Protein AF-A0A357C6B8-F1 (afdb_monomer)

Solvent-accessible surface area (backbone atoms only — not comparable to full-atom values): 6210 Å² total; per-residue (Å²): 62,39,40,36,44,29,53,83,94,46,71,50,76,44,82,36,94,41,76,85,67,64,63,55,67,59,53,47,51,54,49,51,52,51,36,45,77,69,69,24,46,61,79,82,62,61,58,74,70,43,53,62,55,52,36,28,15,64,72,17,43,92,89,70,48,73,50,42,41,65,61,45,37,72,71,51,55,89,81,35,55,51,45,74,45,93,90,61,32,41,36,37,33,33,80,27,34,88,81,35,52,40,37,39,36,38,41,70,75,125

Foldseek 3Di:
DWKWKDWDPDIDIDDDPDLQDDPLVVVVVVNQVVCVVVVWGQAPVCPSVVSNLCSCLQPNHPVPGDRNLPVDQVVDDPQWNWDADPQRKIKTWHQTGPRIIIIMIDHDDD

Secondary structure (DSSP, 8-state):
-EEEEEETTEEEEEE-S-TTS--HHHHHHHHHHHHHHTT---TT--HHHHHHHHHHHHH--TT-PPP-HHHHHHH-BTTBEEEEETTTEEEEEEEEGGGEEEEEEEE---

Sequence (110 aa):
MEISIGVGSDSISIAVENPFHIDLDSVVGQTEAFCSLKGAALNGVDVRGLIPQMARGIAGCERGCPADAKEFVHRGFKEFSLAYVEGGILTAKAVIGNNKELSIKMFPDF

Mean predicted aligned error: 3.01 Å

Structure (mmCIF, N/CA/C/O backbone):
data_AF-A0A357C6B8-F1
#
_entry.id   AF-A0A357C6B8-F1
#
loop_
_atom_site.group_PDB
_atom_site.id
_atom_site.type_symbol
_atom_site.label_atom_id
_atom_site.label_alt_id
_atom_site.label_comp_id
_ato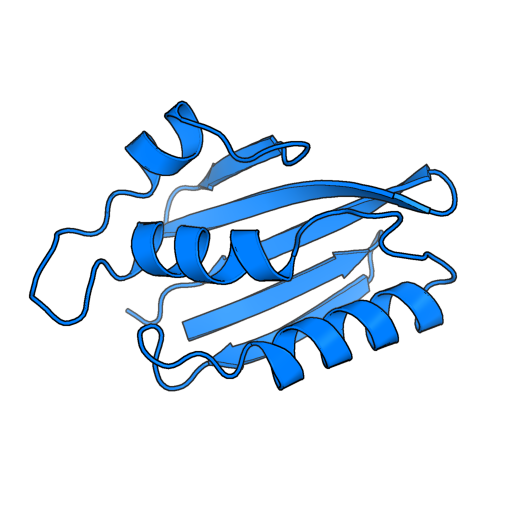m_site.label_asym_id
_atom_site.label_entity_id
_atom_site.label_seq_id
_atom_site.pdbx_PDB_ins_code
_atom_site.Cartn_x
_atom_site.Cartn_y
_atom_site.Cartn_z
_atom_site.occupancy
_atom_site.B_iso_or_equiv
_atom_site.auth_seq_id
_atom_site.auth_comp_id
_atom_site.auth_asym_id
_atom_site.auth_atom_id
_atom_site.pdbx_PDB_model_num
ATOM 1 N N . MET A 1 1 ? 12.308 2.162 -3.082 1.00 91.50 1 MET A N 1
ATOM 2 C CA . MET A 1 1 ? 10.885 2.548 -3.067 1.00 91.50 1 MET A CA 1
ATOM 3 C C . MET A 1 1 ? 10.447 2.552 -1.618 1.00 91.50 1 MET A C 1
ATOM 5 O O . MET A 1 1 ? 10.933 1.722 -0.855 1.00 91.50 1 MET A O 1
ATOM 9 N N . GLU A 1 2 ? 9.515 3.410 -1.222 1.00 95.50 2 GLU A N 1
ATOM 10 C CA . GLU A 1 2 ? 8.975 3.404 0.144 1.00 95.50 2 GLU A CA 1
ATOM 11 C C . GLU A 1 2 ? 7.471 3.116 0.150 1.00 95.50 2 GLU A C 1
ATOM 13 O O . GLU A 1 2 ? 6.719 3.632 -0.678 1.00 95.50 2 GLU A O 1
ATOM 18 N N . ILE A 1 3 ? 7.023 2.298 1.105 1.00 97.00 3 ILE A N 1
ATOM 19 C CA . ILE A 1 3 ? 5.608 2.067 1.394 1.00 97.00 3 ILE A CA 1
ATOM 20 C C . ILE A 1 3 ? 5.291 2.695 2.751 1.00 97.00 3 ILE A C 1
ATOM 22 O O . ILE A 1 3 ? 5.794 2.240 3.774 1.00 97.00 3 ILE A O 1
ATOM 26 N N . SER A 1 4 ? 4.424 3.703 2.781 1.00 97.50 4 SER A N 1
ATOM 27 C CA . SER A 1 4 ? 3.888 4.249 4.028 1.00 97.50 4 SER A CA 1
ATOM 28 C C . SER A 1 4 ? 2.530 3.634 4.341 1.00 97.50 4 SER A C 1
ATOM 30 O O . SER A 1 4 ? 1.628 3.636 3.499 1.00 97.50 4 SER A O 1
ATOM 32 N N . ILE A 1 5 ? 2.386 3.131 5.563 1.00 98.12 5 ILE A N 1
ATOM 33 C CA . ILE A 1 5 ? 1.154 2.562 6.108 1.00 98.12 5 ILE A CA 1
ATOM 34 C C . ILE A 1 5 ? 0.663 3.481 7.220 1.00 98.12 5 ILE A C 1
ATOM 36 O O . ILE A 1 5 ? 1.394 3.739 8.172 1.00 98.12 5 ILE A O 1
ATOM 40 N N . GLY A 1 6 ? -0.570 3.968 7.119 1.00 97.75 6 GLY A N 1
ATOM 41 C CA . GLY A 1 6 ? -1.155 4.934 8.042 1.00 97.75 6 GLY A CA 1
ATOM 42 C C . GLY A 1 6 ? -2.508 4.500 8.590 1.00 97.75 6 GLY A C 1
ATOM 43 O O . GLY A 1 6 ? -3.309 3.893 7.882 1.00 97.75 6 GLY A O 1
ATOM 44 N N . VAL A 1 7 ? -2.762 4.843 9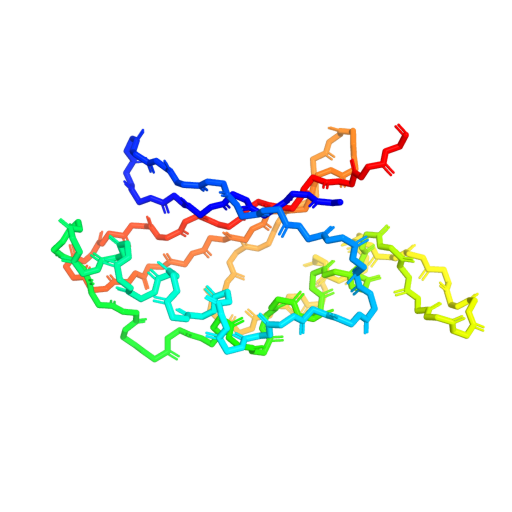.854 1.00 96.94 7 VAL A N 1
ATOM 45 C CA . VAL A 1 7 ? -4.058 4.693 10.529 1.00 96.94 7 VAL A CA 1
ATOM 46 C C . VAL A 1 7 ? -4.292 5.948 11.368 1.00 96.94 7 VAL A C 1
ATOM 48 O O . VAL A 1 7 ? -3.574 6.206 12.334 1.00 96.94 7 VAL A O 1
ATOM 51 N N . GLY A 1 8 ? -5.302 6.743 11.007 1.00 89.94 8 GLY A N 1
ATOM 52 C CA . GLY A 1 8 ? -5.530 8.053 11.627 1.00 89.94 8 GLY A CA 1
ATOM 53 C C . GLY A 1 8 ? -4.397 9.040 11.315 1.00 89.94 8 GLY A C 1
ATOM 54 O O . GLY A 1 8 ? -4.095 9.280 10.149 1.00 89.94 8 GLY A O 1
ATOM 55 N N . SER A 1 9 ? -3.786 9.624 12.350 1.00 90.38 9 SER A N 1
ATOM 56 C CA . SER A 1 9 ? -2.651 10.556 12.221 1.00 90.38 9 SER A CA 1
ATOM 57 C C . SER A 1 9 ? -1.280 9.877 12.253 1.00 90.38 9 SER A C 1
ATOM 59 O O . SER A 1 9 ? -0.270 10.538 12.032 1.00 90.38 9 SER A O 1
ATOM 61 N N . ASP A 1 10 ? -1.233 8.583 12.564 1.00 96.75 10 ASP A N 1
ATOM 62 C CA . ASP A 1 10 ? 0.012 7.838 12.708 1.00 96.75 10 ASP A CA 1
ATOM 63 C C . ASP A 1 10 ? 0.362 7.101 11.418 1.00 96.75 10 ASP A C 1
ATOM 65 O O . ASP A 1 10 ? -0.526 6.633 10.700 1.00 96.75 10 ASP A O 1
ATOM 69 N N . SER A 1 11 ? 1.658 6.921 11.165 1.00 97.44 11 SER A N 1
ATOM 70 C CA . SER A 1 11 ? 2.139 6.089 10.064 1.00 97.44 11 SER A CA 1
ATOM 71 C C . SER A 1 11 ? 3.479 5.427 10.369 1.00 97.44 11 SER A C 1
ATOM 73 O O . SER A 1 11 ? 4.237 5.914 11.207 1.00 97.44 11 SER A O 1
ATOM 75 N N . ILE A 1 12 ? 3.749 4.324 9.678 1.00 98.06 12 ILE A N 1
ATOM 76 C CA . ILE A 1 12 ? 5.068 3.697 9.563 1.00 98.06 12 ILE A CA 1
ATOM 77 C C . ILE A 1 12 ? 5.518 3.742 8.103 1.00 98.06 12 ILE A C 1
ATOM 79 O O . ILE A 1 12 ? 4.679 3.745 7.199 1.00 98.06 12 ILE A O 1
ATOM 83 N N . SER A 1 13 ? 6.829 3.742 7.882 1.00 97.25 13 SER A N 1
ATOM 84 C CA . SER A 1 13 ? 7.437 3.625 6.555 1.00 97.25 13 SER A CA 1
ATOM 85 C C . SER A 1 13 ? 8.203 2.312 6.458 1.00 97.25 13 SER A C 1
ATOM 87 O O . SER A 1 13 ? 8.954 1.953 7.364 1.00 97.25 13 SER A O 1
ATOM 89 N N . ILE A 1 14 ? 7.996 1.598 5.357 1.00 96.75 14 ILE A N 1
ATOM 90 C CA . ILE A 1 14 ? 8.635 0.325 5.043 1.00 96.75 14 ILE A CA 1
ATOM 91 C C . ILE A 1 14 ? 9.461 0.536 3.777 1.00 96.75 14 ILE A C 1
ATOM 93 O O . ILE A 1 14 ? 8.915 0.805 2.703 1.00 96.75 14 ILE A O 1
ATOM 97 N N . ALA A 1 15 ? 10.780 0.424 3.910 1.00 94.81 15 ALA A N 1
ATOM 98 C CA . ALA A 1 15 ? 11.689 0.497 2.777 1.00 94.81 15 ALA A CA 1
ATOM 99 C C . ALA A 1 15 ? 11.587 -0.780 1.933 1.00 94.81 15 ALA A C 1
ATOM 101 O O . ALA A 1 15 ? 11.597 -1.894 2.457 1.00 94.81 15 ALA A O 1
ATOM 102 N N . VAL A 1 16 ? 11.506 -0.608 0.618 1.00 93.38 16 VAL A N 1
ATOM 103 C CA . VAL A 1 16 ? 11.516 -1.689 -0.365 1.00 93.38 16 VAL A CA 1
ATOM 104 C C . VAL A 1 16 ? 12.675 -1.460 -1.321 1.00 93.38 16 VAL A C 1
ATOM 106 O O . VAL A 1 16 ? 12.641 -0.550 -2.153 1.00 93.38 16 VAL A O 1
ATOM 109 N N . GLU A 1 17 ? 13.690 -2.312 -1.208 1.00 90.81 17 GLU A N 1
ATOM 110 C CA . GLU A 1 17 ? 14.897 -2.250 -2.039 1.00 90.81 17 GLU A CA 1
ATOM 111 C C . GLU A 1 17 ? 14.601 -2.593 -3.501 1.00 90.81 17 GLU A C 1
ATOM 113 O O . GLU A 1 17 ? 15.096 -1.931 -4.410 1.00 90.81 17 GLU A O 1
ATOM 118 N N . ASN A 1 18 ? 13.759 -3.605 -3.737 1.00 91.25 18 ASN A N 1
ATOM 119 C CA . ASN A 1 18 ? 13.403 -4.052 -5.077 1.00 91.25 18 ASN A CA 1
ATOM 120 C C . ASN A 1 18 ? 11.873 -4.149 -5.241 1.00 91.25 18 ASN A C 1
ATOM 122 O O . ASN A 1 18 ? 11.256 -5.055 -4.674 1.00 91.25 18 ASN A O 1
ATOM 126 N N . PRO A 1 19 ? 11.240 -3.269 -6.042 1.00 90.62 19 PRO A N 1
ATOM 127 C CA . PRO A 1 19 ? 9.788 -3.266 -6.234 1.00 90.62 19 PRO A CA 1
ATOM 128 C C . PRO A 1 19 ? 9.261 -4.505 -6.976 1.00 90.62 19 PRO A C 1
ATOM 130 O O . PRO A 1 19 ? 8.061 -4.772 -6.936 1.00 90.62 19 PRO A O 1
ATOM 133 N N . PHE A 1 20 ? 10.131 -5.277 -7.636 1.00 91.44 20 PHE A N 1
ATOM 134 C CA . PHE A 1 20 ? 9.769 -6.515 -8.334 1.00 91.44 20 PHE A CA 1
ATOM 135 C C . PHE A 1 20 ? 9.879 -7.758 -7.441 1.00 91.44 20 PHE A C 1
ATOM 137 O O . PHE A 1 20 ? 9.300 -8.796 -7.758 1.00 91.44 20 PHE A O 1
ATOM 144 N N . HIS A 1 21 ? 10.573 -7.642 -6.306 1.00 93.06 21 HIS A N 1
ATOM 145 C CA . HIS A 1 21 ? 10.819 -8.724 -5.351 1.00 93.06 21 HIS A CA 1
ATOM 146 C C . HIS A 1 21 ? 10.503 -8.267 -3.923 1.00 93.06 21 HIS A C 1
ATOM 148 O O . HIS A 1 21 ? 11.343 -8.322 -3.029 1.00 93.06 21 HIS A O 1
ATOM 154 N N . ILE A 1 22 ? 9.277 -7.786 -3.717 1.00 93.94 22 ILE A N 1
ATOM 155 C CA . ILE A 1 22 ? 8.807 -7.331 -2.406 1.00 93.94 22 ILE A CA 1
ATOM 156 C C . ILE A 1 22 ? 8.657 -8.531 -1.470 1.00 93.94 22 ILE A C 1
ATOM 158 O O . ILE A 1 22 ? 7.957 -9.491 -1.801 1.00 93.94 22 ILE A O 1
ATOM 162 N N . ASP A 1 23 ? 9.243 -8.444 -0.276 1.00 95.88 23 ASP A N 1
ATOM 163 C CA . ASP A 1 23 ? 8.940 -9.358 0.825 1.00 95.88 23 ASP A CA 1
ATOM 164 C C . ASP A 1 23 ? 7.527 -9.066 1.358 1.00 95.88 23 ASP A C 1
ATOM 166 O O . ASP A 1 23 ? 7.309 -8.238 2.248 1.00 95.88 23 ASP A O 1
ATOM 170 N N . LEU A 1 24 ? 6.538 -9.720 0.746 1.00 96.00 24 LEU A N 1
ATOM 171 C CA . LEU A 1 24 ? 5.131 -9.532 1.086 1.00 96.00 24 LEU A CA 1
ATOM 172 C C . LEU A 1 24 ? 4.802 -10.001 2.500 1.00 96.00 24 LEU A C 1
ATOM 174 O O . LEU A 1 24 ? 3.916 -9.418 3.120 1.00 96.00 24 LEU A O 1
ATOM 178 N N . ASP A 1 25 ? 5.482 -11.026 3.011 1.00 96.62 25 ASP A N 1
ATOM 179 C CA . ASP A 1 25 ? 5.220 -11.535 4.357 1.00 96.62 25 ASP A CA 1
ATOM 180 C C . ASP A 1 25 ? 5.664 -10.505 5.400 1.00 96.62 25 ASP A C 1
ATOM 182 O O . ASP A 1 25 ? 4.905 -10.191 6.319 1.00 96.62 25 ASP A O 1
ATOM 186 N N . SER A 1 26 ? 6.831 -9.888 5.197 1.00 96.62 26 SER A N 1
ATOM 187 C CA . SER A 1 26 ? 7.310 -8.790 6.039 1.00 96.62 26 SER A CA 1
ATOM 188 C C . SER A 1 26 ? 6.403 -7.557 5.967 1.00 96.62 26 SER A C 1
ATOM 190 O O . SER A 1 26 ? 6.002 -7.027 7.005 1.00 96.62 26 SER A O 1
ATOM 192 N N . VAL A 1 27 ? 6.021 -7.109 4.763 1.00 96.88 27 VAL A N 1
ATOM 193 C CA . VAL A 1 27 ? 5.156 -5.924 4.593 1.00 96.88 27 VAL A CA 1
ATOM 194 C C . VAL A 1 27 ? 3.780 -6.138 5.230 1.00 96.88 27 VAL A C 1
ATOM 196 O O . VAL A 1 27 ? 3.281 -5.261 5.942 1.00 96.88 27 VAL A O 1
ATOM 199 N N . VAL A 1 28 ? 3.161 -7.300 5.000 1.00 96.88 28 VAL A N 1
ATOM 200 C CA . VAL A 1 28 ? 1.850 -7.631 5.578 1.00 96.88 28 VAL A CA 1
ATOM 201 C C . VAL A 1 28 ? 1.955 -7.759 7.096 1.00 96.88 28 VAL A C 1
ATOM 203 O O . VAL A 1 28 ? 1.162 -7.135 7.797 1.00 96.88 28 VAL A O 1
ATOM 206 N N . GLY A 1 29 ? 2.968 -8.459 7.615 1.00 97.44 29 GLY A N 1
ATOM 207 C CA . GLY A 1 29 ? 3.173 -8.607 9.057 1.00 97.44 29 GLY A CA 1
ATOM 208 C C . GLY A 1 29 ? 3.387 -7.269 9.773 1.00 97.44 29 GLY A C 1
ATOM 209 O O . GLY A 1 29 ? 2.780 -7.018 10.815 1.00 97.44 29 GLY A O 1
ATOM 210 N N . GLN A 1 30 ? 4.179 -6.361 9.194 1.00 97.81 30 GLN A N 1
ATOM 211 C CA . GLN A 1 30 ? 4.367 -5.006 9.731 1.00 97.81 30 GLN A CA 1
ATOM 212 C C . GLN A 1 30 ? 3.073 -4.182 9.687 1.00 97.81 30 GLN A C 1
ATOM 214 O O . GLN A 1 30 ? 2.763 -3.465 10.640 1.00 97.81 30 GLN A O 1
ATOM 219 N N . THR A 1 31 ? 2.287 -4.318 8.616 1.00 97.44 31 THR A N 1
ATOM 220 C CA . THR A 1 31 ? 0.982 -3.655 8.476 1.00 97.44 31 THR A CA 1
ATOM 221 C C . THR A 1 31 ? -0.007 -4.137 9.539 1.00 97.44 31 THR A C 1
ATOM 223 O O . THR A 1 31 ? -0.651 -3.320 10.199 1.00 97.44 31 THR A O 1
ATOM 226 N N . GLU A 1 32 ? -0.113 -5.451 9.745 1.00 96.88 32 GLU A N 1
ATOM 227 C CA . GLU A 1 32 ? -0.989 -6.060 10.751 1.00 96.88 32 GLU A CA 1
ATOM 228 C C . GLU A 1 32 ? -0.584 -5.676 12.174 1.00 96.88 32 GLU A C 1
ATOM 230 O O . GLU A 1 32 ? -1.440 -5.289 12.978 1.00 96.88 32 GLU A O 1
ATOM 235 N N . ALA A 1 33 ? 0.716 -5.725 12.477 1.00 97.25 33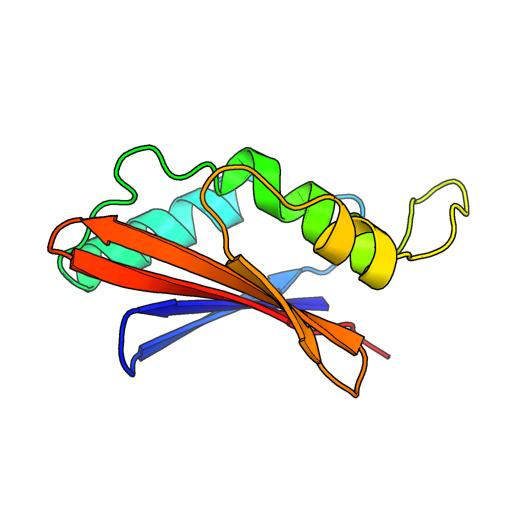 ALA A N 1
ATOM 236 C CA . ALA A 1 33 ? 1.251 -5.304 13.765 1.00 97.25 33 ALA A CA 1
ATOM 237 C C . ALA A 1 33 ? 0.943 -3.824 14.031 1.00 97.25 33 ALA A C 1
ATOM 239 O O . ALA A 1 33 ? 0.445 -3.478 15.103 1.00 97.25 33 ALA A O 1
ATOM 240 N N . PHE A 1 34 ? 1.159 -2.952 13.042 1.00 97.62 34 PHE A N 1
ATOM 241 C CA . PHE A 1 34 ? 0.851 -1.529 13.155 1.00 97.62 34 PHE A CA 1
ATOM 242 C C . PHE A 1 34 ? -0.644 -1.265 13.361 1.00 97.62 34 PHE A C 1
ATOM 244 O O . PHE A 1 34 ? -1.011 -0.534 14.281 1.00 97.62 34 PHE A O 1
ATOM 251 N N . CYS A 1 35 ? -1.522 -1.895 12.575 1.00 96.00 35 CYS A N 1
ATOM 252 C CA . CYS A 1 35 ? -2.969 -1.754 12.750 1.00 96.00 35 CYS A CA 1
ATOM 253 C C . CYS A 1 35 ? -3.402 -2.208 14.151 1.00 96.00 35 CYS A C 1
ATOM 255 O O . CYS A 1 35 ? -4.143 -1.493 14.832 1.00 96.00 35 CYS A O 1
ATOM 257 N N . SER A 1 36 ? -2.868 -3.341 14.615 1.00 95.31 36 SER A N 1
ATOM 258 C CA . SER A 1 36 ? -3.163 -3.899 15.938 1.00 95.31 36 SER A CA 1
ATOM 259 C C . SER A 1 36 ? -2.718 -2.965 17.064 1.00 95.31 36 SER A C 1
ATOM 261 O O . SER A 1 36 ? -3.491 -2.707 17.986 1.00 95.31 36 SER A O 1
ATOM 263 N N . LEU A 1 37 ? -1.522 -2.371 16.961 1.00 96.44 37 LEU A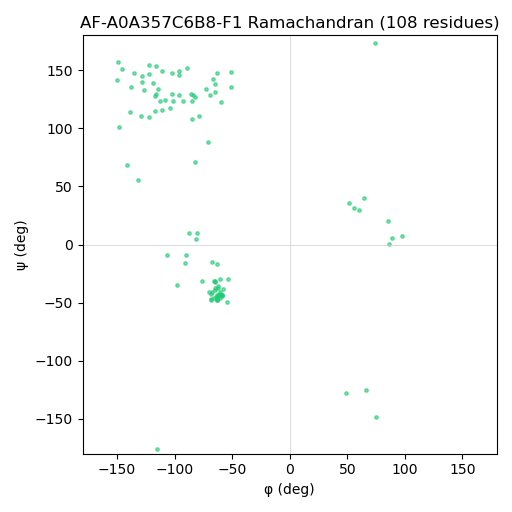 N 1
ATOM 264 C CA . LEU A 1 37 ? -1.033 -1.345 17.895 1.00 96.44 37 LEU A CA 1
ATOM 265 C C . LEU A 1 37 ? -1.928 -0.100 17.920 1.00 96.44 37 LEU A C 1
ATOM 267 O O . LEU A 1 37 ? -2.044 0.568 18.946 1.00 96.44 37 LEU A O 1
ATOM 271 N N . LYS A 1 38 ? -2.590 0.206 16.802 1.00 96.00 38 LYS A N 1
ATOM 272 C CA . LYS A 1 38 ? -3.590 1.275 16.705 1.00 96.00 38 LYS A CA 1
ATOM 273 C C . LYS A 1 38 ? -4.998 0.806 17.063 1.00 96.00 38 LYS A C 1
ATOM 275 O O . LYS A 1 38 ? -5.942 1.575 16.889 1.00 96.00 38 LYS A O 1
ATOM 280 N N . GLY A 1 39 ? -5.170 -0.400 17.599 1.00 94.62 39 GLY A N 1
ATOM 281 C CA . GLY A 1 39 ? -6.466 -0.934 18.006 1.00 94.62 39 GLY A CA 1
ATOM 282 C C . GLY A 1 39 ? -7.417 -1.122 16.826 1.00 94.62 39 GLY A C 1
ATOM 283 O O . GLY A 1 39 ? -8.590 -0.773 16.934 1.00 94.62 39 GLY A O 1
ATOM 284 N N . ALA A 1 40 ? -6.912 -1.598 15.689 1.00 94.44 40 ALA A N 1
ATOM 285 C CA . ALA A 1 40 ? -7.685 -1.949 14.503 1.00 94.44 40 ALA A CA 1
ATOM 286 C C . ALA A 1 40 ? -7.211 -3.294 13.942 1.00 94.44 40 ALA A C 1
ATOM 288 O O . ALA A 1 40 ? -6.029 -3.613 13.996 1.00 94.44 40 ALA A O 1
ATOM 289 N N . ALA A 1 41 ? -8.122 -4.063 13.357 1.00 94.12 41 ALA A N 1
ATOM 290 C CA . ALA A 1 41 ? -7.789 -5.269 12.605 1.00 94.12 41 ALA A CA 1
ATOM 291 C C . ALA A 1 41 ? -8.074 -5.03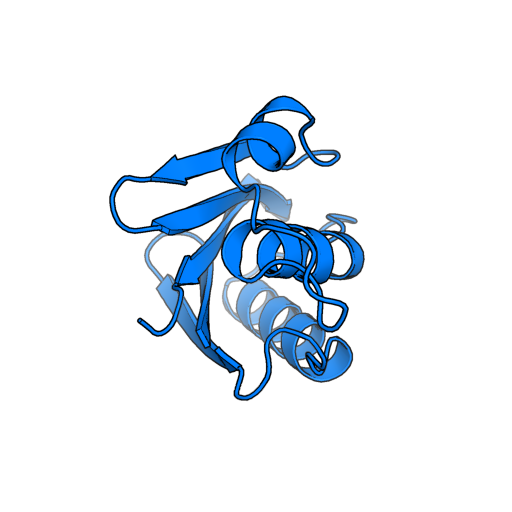4 11.120 1.00 94.12 41 ALA A C 1
ATOM 293 O O . ALA A 1 41 ? -9.002 -4.296 10.793 1.00 94.12 41 ALA A O 1
ATOM 294 N N . LEU A 1 42 ? -7.323 -5.677 10.222 1.00 93.25 42 LEU A N 1
ATOM 295 C CA . LEU A 1 42 ? -7.507 -5.516 8.774 1.00 93.25 42 LEU A CA 1
ATOM 296 C C . LEU A 1 42 ? -8.877 -5.995 8.267 1.00 93.25 42 LEU A C 1
ATOM 298 O O . LEU A 1 42 ? -9.268 -5.614 7.175 1.00 93.25 42 LEU A O 1
ATOM 302 N N . ASN A 1 43 ? -9.622 -6.795 9.039 1.00 89.38 43 ASN A N 1
ATOM 303 C CA . ASN A 1 43 ? -11.003 -7.192 8.731 1.00 89.38 43 ASN A CA 1
ATOM 304 C C . ASN A 1 43 ? -11.219 -7.769 7.314 1.00 89.38 43 ASN A C 1
ATOM 306 O O . ASN A 1 43 ? -12.264 -7.557 6.710 1.00 89.38 43 ASN A O 1
ATOM 310 N N . GLY A 1 44 ? -10.249 -8.519 6.787 1.00 87.50 44 GLY A N 1
ATOM 311 C CA . GLY A 1 44 ? -10.351 -9.141 5.461 1.00 87.50 44 GLY A CA 1
ATOM 312 C C . GLY A 1 44 ? -9.913 -8.253 4.293 1.00 87.50 44 GLY A C 1
ATOM 313 O O . GLY A 1 44 ? -9.911 -8.726 3.159 1.00 87.50 44 GLY A O 1
ATOM 314 N N . VAL A 1 45 ? -9.476 -7.016 4.558 1.00 94.50 45 VAL A N 1
ATOM 315 C CA . VAL A 1 45 ? -8.873 -6.145 3.545 1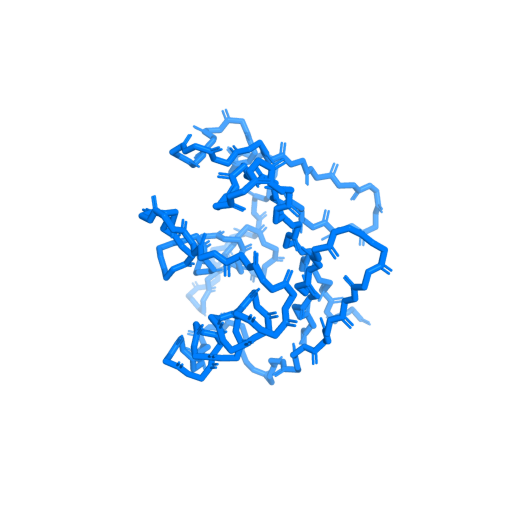.00 94.50 45 VAL A CA 1
ATOM 316 C C . VAL A 1 45 ? -7.618 -6.805 2.962 1.00 94.50 45 VAL A C 1
ATOM 318 O O . VAL A 1 45 ? -6.668 -7.130 3.678 1.00 94.50 45 VAL A O 1
ATOM 321 N N . ASP A 1 46 ? -7.599 -6.985 1.640 1.00 96.69 46 ASP A N 1
ATOM 322 C CA . ASP A 1 46 ? -6.549 -7.726 0.934 1.00 96.69 46 ASP A CA 1
ATOM 323 C C . ASP A 1 46 ? -5.292 -6.883 0.662 1.00 96.69 46 ASP A C 1
ATOM 325 O O . ASP A 1 46 ? -4.981 -6.521 -0.476 1.00 96.69 46 ASP A O 1
ATOM 329 N N . VAL A 1 47 ? -4.544 -6.577 1.724 1.00 96.69 47 VAL A N 1
ATOM 330 C CA . VAL A 1 47 ? -3.244 -5.893 1.617 1.00 96.69 47 VAL A CA 1
ATOM 331 C C . VAL A 1 47 ? -2.258 -6.732 0.797 1.00 96.69 47 VAL A C 1
ATOM 333 O O . VAL A 1 47 ? -1.556 -6.198 -0.060 1.00 96.69 47 VAL A O 1
ATOM 336 N N . ARG A 1 48 ? -2.237 -8.057 0.997 1.00 96.94 48 ARG A N 1
ATOM 337 C CA . ARG A 1 48 ? -1.304 -8.970 0.315 1.00 96.94 48 ARG A CA 1
ATOM 338 C C . ARG A 1 48 ? -1.444 -8.912 -1.208 1.00 96.94 48 ARG A C 1
ATOM 340 O O . ARG A 1 48 ? -0.436 -8.895 -1.908 1.00 96.94 48 ARG A O 1
ATOM 347 N N . GLY A 1 49 ? -2.673 -8.886 -1.719 1.00 96.94 49 GLY A N 1
ATOM 348 C CA . GLY A 1 49 ? -2.953 -8.764 -3.147 1.00 96.94 49 GLY A CA 1
ATOM 349 C C . GLY A 1 49 ? -2.771 -7.343 -3.683 1.00 96.94 49 GLY A C 1
ATOM 350 O O . GLY A 1 49 ? -2.372 -7.176 -4.837 1.00 96.94 49 GLY A O 1
ATOM 351 N N . LEU A 1 50 ? -3.019 -6.322 -2.857 1.00 97.44 50 LEU A N 1
ATOM 352 C CA . LEU A 1 50 ? -2.898 -4.921 -3.254 1.00 97.44 50 LEU A CA 1
ATOM 353 C C . LEU A 1 50 ? -1.443 -4.509 -3.520 1.00 97.44 50 LEU A C 1
ATOM 355 O O . LEU A 1 50 ? -1.166 -3.880 -4.543 1.00 97.44 50 LEU A O 1
ATOM 359 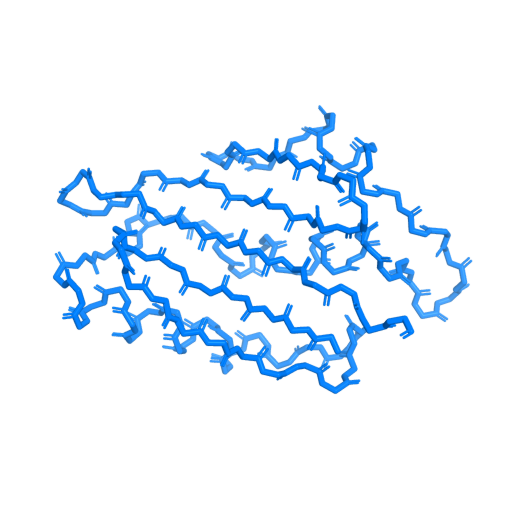N N . ILE A 1 51 ? -0.518 -4.847 -2.613 1.00 97.06 51 ILE A N 1
ATOM 360 C CA . ILE A 1 51 ? 0.867 -4.345 -2.637 1.00 97.06 51 ILE A CA 1
ATOM 361 C C . ILE A 1 51 ? 1.568 -4.614 -3.987 1.00 97.06 51 ILE A C 1
ATOM 363 O O . ILE A 1 51 ? 2.065 -3.658 -4.586 1.00 97.06 51 ILE A O 1
ATOM 367 N N . PRO A 1 52 ? 1.548 -5.834 -4.562 1.00 95.25 52 PRO A N 1
ATOM 368 C CA . PRO A 1 52 ? 2.143 -6.081 -5.879 1.00 95.25 52 PRO A CA 1
ATOM 369 C C . PRO A 1 52 ? 1.497 -5.284 -7.016 1.00 95.25 52 PRO A C 1
ATOM 371 O O . PRO A 1 52 ? 2.180 -4.878 -7.955 1.00 95.25 52 PRO A O 1
ATOM 374 N N . GLN A 1 53 ? 0.179 -5.063 -6.961 1.00 95.75 53 GLN A N 1
ATOM 375 C CA . GLN A 1 53 ? -0.530 -4.309 -7.998 1.00 95.75 53 GLN A CA 1
ATOM 376 C C . GLN A 1 53 ? -0.154 -2.830 -7.953 1.00 95.75 53 GLN A C 1
ATOM 378 O O . GLN A 1 53 ? 0.083 -2.230 -9.002 1.00 95.75 53 GLN A O 1
ATOM 383 N N . MET A 1 54 ? -0.034 -2.267 -6.747 1.00 96.00 54 MET A N 1
ATOM 384 C CA . MET A 1 54 ? 0.444 -0.901 -6.569 1.00 96.00 54 MET A CA 1
ATOM 385 C C . MET A 1 54 ? 1.887 -0.750 -7.058 1.00 96.00 54 MET A C 1
ATOM 387 O O . MET A 1 54 ? 2.159 0.145 -7.856 1.00 96.00 54 MET A O 1
ATOM 391 N N . ALA A 1 55 ? 2.782 -1.660 -6.659 1.00 94.56 55 ALA A N 1
ATOM 392 C CA . ALA A 1 55 ? 4.183 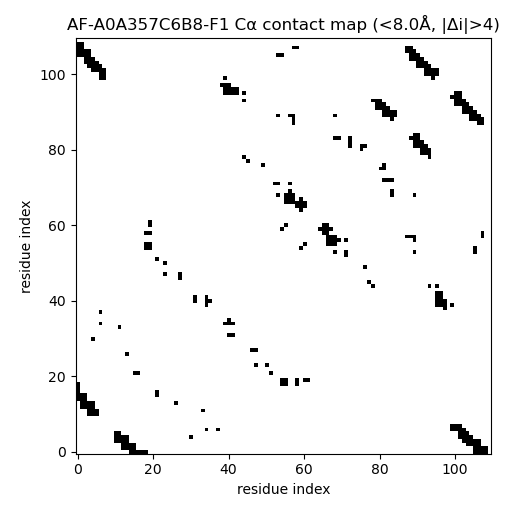-1.637 -7.073 1.00 94.56 55 ALA A CA 1
ATOM 393 C C . ALA A 1 55 ? 4.323 -1.723 -8.598 1.00 94.56 55 ALA A C 1
ATOM 395 O O . ALA A 1 55 ? 5.040 -0.929 -9.203 1.00 94.56 55 ALA A O 1
ATOM 396 N N . ARG A 1 56 ? 3.553 -2.608 -9.246 1.00 93.50 56 ARG A N 1
ATOM 397 C CA . ARG A 1 56 ? 3.497 -2.694 -10.711 1.00 93.50 56 ARG A CA 1
ATOM 398 C C . ARG A 1 56 ? 2.968 -1.411 -11.353 1.00 93.50 56 ARG A C 1
ATOM 400 O O . ARG A 1 56 ? 3.438 -1.021 -12.419 1.00 93.50 56 ARG A O 1
ATOM 407 N N . GLY A 1 57 ? 1.994 -0.762 -10.719 1.00 92.81 57 GLY A N 1
ATOM 408 C CA . GLY A 1 57 ? 1.458 0.518 -11.169 1.00 92.81 57 GLY A CA 1
ATOM 409 C C . GLY A 1 57 ? 2.529 1.607 -11.256 1.00 92.81 57 GLY A C 1
ATOM 410 O O . GLY A 1 57 ? 2.506 2.383 -12.204 1.00 92.81 57 GLY A O 1
ATOM 411 N N . ILE A 1 58 ? 3.484 1.643 -10.321 1.00 92.19 58 ILE A N 1
ATOM 412 C CA . ILE A 1 58 ? 4.512 2.698 -10.265 1.00 92.19 58 ILE A CA 1
ATOM 413 C C . ILE A 1 58 ? 5.855 2.315 -10.900 1.00 92.19 58 ILE A C 1
ATOM 415 O O . ILE A 1 58 ? 6.495 3.169 -11.503 1.00 92.19 58 ILE A O 1
ATOM 419 N N . ALA A 1 59 ? 6.277 1.052 -10.804 1.00 91.88 59 ALA A N 1
ATOM 420 C CA . ALA A 1 59 ? 7.586 0.584 -11.268 1.00 91.88 59 ALA A CA 1
ATOM 421 C C . ALA A 1 59 ? 7.516 -0.247 -12.561 1.00 91.88 59 ALA A C 1
ATOM 423 O O . ALA A 1 59 ? 8.547 -0.577 -13.143 1.00 91.88 59 ALA A O 1
ATOM 424 N N . GLY A 1 60 ? 6.315 -0.606 -13.025 1.00 90.81 60 GLY A N 1
ATOM 425 C CA . GLY A 1 60 ? 6.147 -1.513 -14.156 1.00 90.81 60 GLY A CA 1
ATOM 426 C C . GLY A 1 60 ? 6.430 -2.966 -13.776 1.00 90.81 60 GLY A C 1
ATOM 427 O O . GLY A 1 60 ? 6.150 -3.402 -12.660 1.00 90.81 60 GLY A O 1
ATOM 428 N N . CYS A 1 61 ? 6.946 -3.757 -14.714 1.00 88.00 61 CYS A N 1
ATOM 429 C CA . CYS A 1 61 ? 7.361 -5.137 -14.443 1.00 88.00 61 CYS A CA 1
ATOM 430 C C . CYS A 1 61 ? 8.838 -5.334 -14.792 1.00 88.00 61 CYS A C 1
ATOM 432 O O . CYS A 1 61 ? 9.343 -4.680 -15.700 1.00 88.00 61 CYS A O 1
ATOM 434 N N . GLU A 1 62 ? 9.493 -6.309 -14.158 1.00 88.75 62 GLU A N 1
ATOM 435 C CA . GLU A 1 62 ? 10.902 -6.656 -14.414 1.00 88.75 62 GLU A CA 1
ATOM 436 C C . GLU A 1 62 ? 11.191 -6.935 -15.904 1.00 88.75 62 GLU A C 1
ATOM 438 O O . GLU A 1 62 ? 12.270 -6.654 -16.413 1.00 88.75 62 GLU A O 1
ATOM 443 N N . ARG A 1 63 ? 10.188 -7.422 -16.646 1.00 88.31 63 ARG A N 1
ATOM 444 C CA . ARG A 1 63 ? 10.275 -7.702 -18.090 1.00 88.31 63 ARG A CA 1
ATOM 445 C C . ARG A 1 63 ? 10.115 -6.462 -18.987 1.00 88.31 63 ARG A C 1
ATOM 447 O O . ARG A 1 63 ? 9.955 -6.618 -20.193 1.00 88.31 63 ARG A O 1
ATOM 454 N N . GLY A 1 64 ? 10.112 -5.253 -18.423 1.00 84.75 64 GLY A N 1
ATOM 455 C CA . GLY A 1 64 ? 10.022 -3.995 -19.174 1.00 84.75 64 GLY A CA 1
ATOM 456 C C . GLY A 1 64 ? 8.600 -3.545 -19.516 1.00 84.75 64 GLY A C 1
ATOM 457 O O . GLY A 1 64 ? 8.410 -2.745 -20.429 1.00 84.75 64 GLY A O 1
ATOM 458 N N . CYS A 1 65 ? 7.584 -4.045 -18.806 1.00 88.00 65 CYS A N 1
ATOM 459 C CA . CYS A 1 65 ? 6.234 -3.493 -18.923 1.00 88.00 65 CYS A CA 1
ATOM 460 C C . CYS A 1 65 ? 6.240 -2.049 -18.401 1.00 88.00 65 CYS A C 1
ATOM 462 O O . CYS A 1 65 ? 6.812 -1.826 -17.330 1.00 88.00 65 CYS A O 1
ATOM 464 N N . PRO A 1 66 ? 5.566 -1.099 -19.071 1.00 89.00 66 PRO A N 1
ATOM 465 C CA . PRO A 1 66 ? 5.465 0.260 -18.561 1.00 89.00 66 PRO A CA 1
ATOM 466 C C . PRO A 1 66 ? 4.717 0.289 -17.223 1.00 89.00 66 PRO A C 1
ATOM 468 O O . PRO A 1 66 ? 3.806 -0.510 -16.981 1.00 89.00 66 PRO A O 1
ATOM 471 N N . ALA A 1 67 ? 5.111 1.226 -16.364 1.00 91.44 67 ALA A N 1
ATOM 472 C CA . ALA A 1 67 ? 4.330 1.616 -15.200 1.00 91.44 67 ALA A CA 1
ATOM 473 C C . ALA A 1 67 ? 3.017 2.266 -15.665 1.00 91.44 67 ALA A C 1
ATOM 475 O O . ALA A 1 67 ? 3.032 3.142 -16.530 1.00 91.44 67 ALA A O 1
ATOM 476 N N . ASP A 1 68 ? 1.889 1.836 -15.097 1.00 92.25 68 ASP A N 1
ATOM 477 C CA . ASP A 1 68 ? 0.569 2.380 -15.427 1.00 92.25 68 ASP A CA 1
ATOM 478 C C . ASP A 1 68 ? -0.330 2.495 -14.188 1.00 92.25 68 ASP A C 1
ATOM 480 O O . ASP A 1 68 ? -1.307 1.767 -13.981 1.00 92.25 68 ASP A O 1
ATOM 484 N N . ALA A 1 69 ? 0.050 3.420 -13.308 1.00 93.31 69 ALA A N 1
ATOM 485 C CA . ALA A 1 69 ? -0.683 3.707 -12.083 1.00 93.31 69 ALA A CA 1
ATOM 486 C C . ALA A 1 69 ? -2.076 4.288 -12.367 1.00 93.31 69 ALA A C 1
ATOM 488 O O . ALA A 1 69 ? -3.005 4.042 -11.601 1.00 93.31 69 ALA A O 1
ATOM 489 N N . LYS A 1 70 ? -2.240 5.037 -13.466 1.00 93.81 70 LYS A N 1
ATOM 490 C CA . LYS A 1 70 ? -3.522 5.650 -13.836 1.00 93.81 70 LYS A CA 1
ATOM 491 C C . LYS A 1 70 ? -4.541 4.592 -14.240 1.00 93.81 70 LYS A C 1
ATOM 493 O O . LYS A 1 70 ? -5.654 4.613 -13.719 1.00 93.81 70 LYS A O 1
ATOM 498 N N . GLU A 1 71 ? -4.152 3.645 -15.091 1.00 94.31 71 GLU A N 1
ATOM 499 C CA . GLU A 1 71 ? -5.025 2.531 -15.463 1.00 94.31 71 GLU A CA 1
ATOM 500 C C . GLU A 1 71 ? -5.330 1.633 -14.262 1.00 94.31 71 GLU A C 1
ATOM 502 O O . GLU A 1 71 ? -6.457 1.172 -14.090 1.00 94.31 71 GLU A O 1
ATOM 507 N N . PHE A 1 72 ? -4.356 1.411 -13.373 1.00 95.38 72 PHE A N 1
ATOM 508 C CA . PHE A 1 72 ? -4.614 0.664 -12.145 1.00 95.38 72 PHE A CA 1
ATOM 509 C C . PHE A 1 72 ? -5.642 1.357 -11.235 1.00 95.38 72 PHE A C 1
ATOM 511 O O . PHE A 1 72 ? -6.560 0.697 -10.749 1.00 95.38 72 PHE A O 1
ATOM 518 N N . VAL A 1 73 ? -5.536 2.679 -11.051 1.00 96.94 73 VAL A N 1
ATOM 519 C CA . VAL A 1 73 ? -6.536 3.471 -10.315 1.00 96.94 73 VAL A CA 1
ATOM 520 C C . VAL A 1 73 ? -7.908 3.371 -10.977 1.00 96.94 73 VAL A C 1
ATOM 522 O O . VAL A 1 73 ? -8.896 3.171 -10.276 1.00 96.94 73 VAL A O 1
ATOM 525 N N . HIS A 1 74 ? -7.973 3.462 -12.309 1.00 96.44 74 HIS A N 1
ATOM 526 C CA . HIS A 1 74 ? -9.226 3.352 -13.057 1.00 96.44 74 HIS A CA 1
ATOM 527 C C . HIS A 1 74 ? -9.885 1.975 -12.898 1.00 96.44 74 HIS A C 1
ATOM 529 O O . HIS A 1 74 ? -11.090 1.891 -12.669 1.00 96.44 74 HIS A O 1
ATOM 535 N N . ARG A 1 75 ? -9.092 0.898 -12.964 1.00 96.12 75 ARG A N 1
ATOM 536 C CA . ARG A 1 75 ? -9.563 -0.480 -12.768 1.00 96.12 75 ARG A CA 1
ATOM 537 C C . ARG A 1 75 ? -10.046 -0.741 -11.339 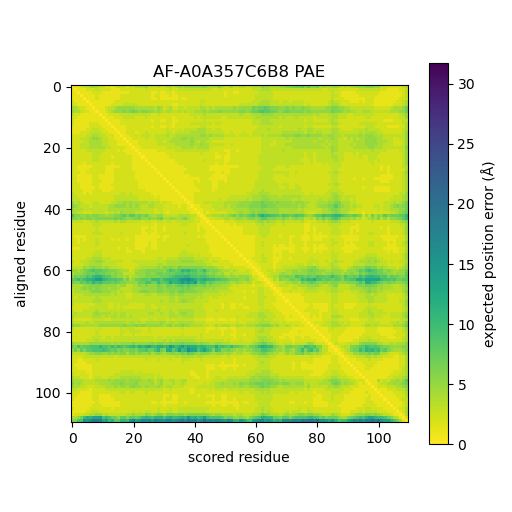1.00 96.12 75 ARG A C 1
ATOM 539 O O . ARG A 1 75 ? -10.939 -1.563 -11.140 1.00 96.12 75 ARG A O 1
ATOM 546 N N . GLY A 1 76 ? -9.452 -0.068 -10.356 1.00 96.50 76 GLY A N 1
ATOM 547 C CA . GLY A 1 76 ? -9.747 -0.276 -8.944 1.00 96.50 76 GLY A CA 1
ATOM 548 C C . GLY A 1 76 ? -9.171 -1.584 -8.391 1.00 96.50 76 GLY A C 1
ATOM 549 O O . GLY A 1 76 ? -8.631 -2.432 -9.112 1.00 96.50 76 GLY A O 1
ATOM 550 N N . PHE A 1 77 ? -9.289 -1.756 -7.073 1.00 97.56 77 PHE A N 1
ATOM 551 C CA . PHE A 1 77 ? -8.906 -2.991 -6.394 1.00 97.56 77 PHE A CA 1
ATOM 552 C C . PHE A 1 77 ? -9.791 -3.239 -5.167 1.00 97.56 77 PHE A C 1
ATOM 554 O O . PHE A 1 77 ? -9.568 -2.665 -4.103 1.00 97.56 77 PHE A O 1
ATOM 561 N N . LYS A 1 78 ? -10.774 -4.136 -5.317 1.00 95.81 78 LYS A N 1
ATOM 562 C CA . LYS A 1 78 ? -11.673 -4.582 -4.237 1.00 95.81 78 LYS A CA 1
ATOM 563 C C . LYS A 1 78 ? -12.263 -3.395 -3.452 1.00 95.81 78 LYS A C 1
ATOM 565 O O . LYS A 1 78 ? -12.823 -2.489 -4.057 1.00 95.81 78 LYS A O 1
ATOM 570 N N . GLU A 1 79 ? -12.144 -3.409 -2.127 1.00 93.56 79 GLU A N 1
ATOM 571 C CA . GLU A 1 79 ? -12.634 -2.371 -1.213 1.00 93.56 79 GLU A CA 1
ATOM 572 C C . GLU A 1 79 ? -11.717 -1.144 -1.064 1.00 93.56 79 GLU A C 1
ATOM 574 O O . GLU A 1 79 ? -12.017 -0.251 -0.270 1.00 93.56 79 GLU A O 1
ATOM 579 N N . PHE A 1 80 ? -10.617 -1.058 -1.820 1.00 97.69 80 PHE A N 1
ATOM 580 C CA . PHE A 1 80 ? -9.736 0.103 -1.758 1.00 97.69 80 PHE A CA 1
ATOM 581 C C . PHE A 1 80 ? -10.190 1.236 -2.679 1.00 97.69 80 PHE A C 1
ATOM 583 O O . PHE A 1 80 ? -10.342 1.069 -3.890 1.00 97.69 80 PHE A O 1
ATOM 590 N N . SER A 1 81 ? -10.276 2.437 -2.113 1.00 97.69 81 SER A N 1
ATOM 591 C CA . SER A 1 81 ? -10.300 3.683 -2.870 1.00 97.69 81 SER A CA 1
ATOM 592 C C . SER A 1 81 ? -8.875 4.033 -3.293 1.00 97.69 81 SER A C 1
ATOM 594 O O . SER A 1 81 ? -8.044 4.378 -2.450 1.00 97.69 81 SER A O 1
ATOM 596 N N . LEU A 1 82 ? -8.592 3.944 -4.592 1.00 98.19 82 LEU A N 1
ATOM 597 C CA . LEU A 1 82 ? -7.277 4.227 -5.165 1.00 98.19 82 LEU A CA 1
ATOM 598 C C . LEU A 1 82 ? -7.194 5.664 -5.689 1.00 98.19 82 LEU A C 1
ATOM 600 O O . LEU A 1 82 ? -8.164 6.189 -6.231 1.00 98.19 82 LEU A O 1
ATOM 604 N N . ALA A 1 83 ? -6.021 6.284 -5.582 1.00 97.50 83 ALA A N 1
ATOM 605 C CA . ALA A 1 83 ? -5.736 7.556 -6.239 1.00 97.50 83 ALA A CA 1
ATOM 606 C C . ALA A 1 83 ? -4.255 7.688 -6.597 1.00 97.50 83 ALA A C 1
ATOM 608 O O . ALA A 1 83 ? -3.379 7.308 -5.818 1.00 97.50 83 ALA A O 1
ATOM 609 N N . TYR A 1 84 ? -3.990 8.273 -7.763 1.00 94.75 84 TYR A N 1
ATOM 610 C CA . TYR A 1 84 ? -2.656 8.664 -8.205 1.00 94.75 84 TYR A CA 1
ATOM 611 C C . TYR A 1 84 ? -2.486 10.169 -8.000 1.00 94.75 84 TYR A C 1
ATOM 613 O O . TYR A 1 84 ? -3.287 10.958 -8.504 1.00 94.75 84 TYR A O 1
ATOM 621 N N . VAL A 1 85 ? -1.461 10.555 -7.248 1.00 92.19 85 VAL A N 1
ATOM 622 C CA . VAL A 1 85 ? -1.149 11.949 -6.916 1.00 92.19 85 VAL A CA 1
ATOM 623 C C . VAL A 1 85 ? 0.006 12.429 -7.797 1.00 92.19 85 VAL A C 1
ATOM 625 O O . VAL A 1 85 ? 0.882 11.645 -8.177 1.00 92.19 85 VAL A O 1
ATOM 628 N N . GLU A 1 86 ? 0.013 13.721 -8.137 1.00 79.12 86 GLU A N 1
ATOM 629 C CA . GLU A 1 86 ? 1.148 14.346 -8.824 1.00 79.12 86 GLU A CA 1
ATOM 630 C C . GLU A 1 86 ? 2.465 14.045 -8.089 1.00 79.12 86 GLU A C 1
ATOM 632 O O . GLU A 1 86 ? 2.528 14.082 -6.861 1.00 79.12 86 GLU A O 1
ATOM 637 N N . GLY A 1 87 ? 3.507 13.698 -8.851 1.00 80.12 87 GLY A N 1
ATOM 638 C CA . GLY A 1 87 ? 4.790 13.233 -8.307 1.00 80.12 87 GLY A CA 1
ATOM 639 C C . GLY A 1 87 ? 4.977 11.711 -8.271 1.00 80.12 87 GLY A C 1
ATOM 640 O O . GLY A 1 87 ? 5.971 11.245 -7.730 1.00 80.12 87 GLY A O 1
ATOM 641 N N . GLY A 1 88 ? 4.067 10.920 -8.854 1.00 86.75 88 GLY A N 1
ATOM 642 C CA . GLY A 1 88 ? 4.264 9.467 -8.983 1.00 86.75 88 GLY A CA 1
ATOM 643 C C . GLY A 1 88 ? 3.752 8.643 -7.806 1.00 86.75 88 GLY A C 1
ATOM 644 O O . GLY A 1 88 ? 3.952 7.431 -7.777 1.00 86.75 88 GLY A O 1
ATOM 645 N N . ILE A 1 89 ? 3.085 9.281 -6.844 1.00 93.81 89 ILE A N 1
ATOM 646 C CA . ILE A 1 89 ? 2.654 8.632 -5.608 1.00 93.81 89 ILE A CA 1
ATOM 647 C C . ILE A 1 89 ? 1.321 7.930 -5.846 1.00 93.81 89 ILE A C 1
ATOM 649 O O . ILE A 1 89 ? 0.323 8.554 -6.216 1.00 93.81 89 ILE A O 1
ATOM 653 N N . LEU A 1 90 ? 1.288 6.629 -5.575 1.00 96.44 90 LEU A N 1
ATOM 654 C CA . LEU A 1 90 ? 0.069 5.834 -5.637 1.00 96.44 90 LEU A CA 1
ATOM 655 C C . LEU A 1 90 ? -0.467 5.597 -4.228 1.00 96.44 90 LEU A C 1
ATOM 657 O O . LEU A 1 90 ? 0.260 5.162 -3.338 1.00 96.44 90 LEU A O 1
ATOM 661 N N . THR A 1 91 ? -1.747 5.879 -4.025 1.00 97.56 91 THR A N 1
ATOM 662 C CA . THR A 1 91 ? -2.404 5.789 -2.721 1.00 97.56 91 THR A CA 1
ATOM 663 C C . THR A 1 91 ? -3.591 4.839 -2.772 1.00 97.56 91 THR A C 1
ATOM 665 O O . THR A 1 91 ? -4.272 4.740 -3.793 1.00 97.56 91 THR A O 1
ATOM 668 N N . ALA A 1 92 ? -3.832 4.143 -1.667 1.00 98.19 92 ALA A N 1
ATOM 669 C CA . ALA A 1 92 ? -4.964 3.257 -1.468 1.00 98.19 92 ALA A CA 1
ATOM 670 C C . ALA A 1 92 ? -5.528 3.462 -0.061 1.00 98.19 92 ALA A C 1
ATOM 672 O O . ALA A 1 92 ? -4.772 3.538 0.908 1.00 98.19 92 ALA A O 1
ATOM 673 N N . LYS A 1 93 ? -6.851 3.551 0.058 1.00 97.88 93 LYS A N 1
ATOM 674 C CA . LYS A 1 93 ? -7.543 3.710 1.339 1.00 97.88 93 LYS A CA 1
ATOM 675 C C . LYS A 1 93 ? -8.638 2.672 1.506 1.00 97.88 93 LYS A C 1
ATOM 677 O O . LYS A 1 93 ? -9.353 2.409 0.546 1.00 97.88 93 LYS A O 1
ATOM 682 N N . ALA A 1 94 ? -8.795 2.128 2.705 1.00 97.50 94 ALA A N 1
ATOM 683 C CA . ALA A 1 94 ? -9.872 1.198 3.034 1.00 97.50 94 ALA A CA 1
ATOM 684 C C . ALA A 1 94 ? -10.330 1.388 4.483 1.00 97.50 94 ALA A C 1
ATOM 686 O O . ALA A 1 94 ? -9.543 1.779 5.345 1.00 97.50 94 ALA A O 1
ATOM 687 N N . VAL A 1 95 ? -11.599 1.092 4.760 1.00 96.56 95 VAL A N 1
ATOM 688 C CA . VAL A 1 95 ? -12.107 1.043 6.135 1.00 96.56 95 VAL A CA 1
ATOM 689 C C . VAL A 1 95 ? -11.753 -0.313 6.736 1.00 96.56 95 VAL A C 1
ATOM 691 O O . VAL A 1 95 ? -12.056 -1.356 6.165 1.00 96.56 95 VAL A O 1
ATOM 694 N N . ILE A 1 96 ? -11.112 -0.287 7.896 1.00 96.19 96 ILE A N 1
ATOM 695 C CA . ILE A 1 96 ? -10.708 -1.455 8.675 1.00 96.19 96 ILE A CA 1
ATOM 696 C C . ILE A 1 96 ? -11.457 -1.478 10.018 1.00 96.19 96 ILE A C 1
ATOM 698 O O . ILE A 1 96 ? -12.344 -0.659 10.282 1.00 96.19 96 ILE A O 1
ATOM 702 N N . GLY A 1 97 ? -11.132 -2.442 10.880 1.00 93.50 97 GLY A N 1
ATOM 703 C CA . GLY A 1 97 ? -11.794 -2.639 12.166 1.00 93.50 97 GLY A CA 1
ATOM 704 C C . GLY A 1 97 ? -11.883 -1.383 13.024 1.00 93.50 97 GLY A C 1
ATOM 705 O O . GLY A 1 97 ? -11.025 -0.502 12.980 1.00 93.50 97 GLY A O 1
ATOM 706 N N . ASN A 1 98 ? -12.958 -1.313 13.812 1.00 93.19 98 ASN A N 1
ATOM 707 C CA . ASN A 1 98 ? -13.322 -0.144 14.616 1.00 93.19 98 ASN A CA 1
ATOM 708 C C . ASN A 1 98 ? -13.557 1.129 13.781 1.00 93.19 98 ASN A C 1
ATOM 710 O O . ASN A 1 98 ? -13.340 2.236 14.268 1.00 93.19 98 ASN A O 1
ATOM 714 N N . ASN A 1 99 ? -14.014 0.959 12.532 1.00 93.00 99 ASN A N 1
ATOM 715 C CA . ASN A 1 99 ? -14.346 2.032 11.590 1.00 93.00 99 ASN A CA 1
ATOM 716 C C . ASN A 1 99 ? -13.181 3.010 11.345 1.00 93.00 99 ASN A C 1
ATOM 718 O O . ASN A 1 99 ? -13.390 4.205 11.132 1.00 93.00 99 ASN A O 1
ATOM 722 N N . LYS A 1 100 ? -11.944 2.506 11.424 1.00 95.38 100 LYS A N 1
ATOM 723 C CA . LYS A 1 100 ? -10.734 3.287 11.155 1.00 95.38 100 LYS A CA 1
ATOM 724 C C . LYS A 1 100 ? -10.382 3.215 9.676 1.00 95.38 100 LYS A C 1
ATOM 726 O O . LYS A 1 100 ? -10.678 2.227 9.016 1.00 95.38 100 LYS A O 1
ATOM 731 N N . GLU A 1 101 ? -9.731 4.249 9.162 1.00 96.69 101 GLU A N 1
ATOM 732 C CA . GLU A 1 101 ? -9.216 4.259 7.792 1.00 96.69 101 GLU A CA 1
ATOM 733 C C . GLU A 1 101 ? -7.761 3.777 7.787 1.00 96.69 101 GLU A C 1
ATOM 735 O O . GLU A 1 101 ? -6.909 4.350 8.471 1.00 96.69 101 GLU A O 1
ATOM 740 N N . LEU A 1 102 ? -7.491 2.732 7.010 1.00 97.81 102 LEU A N 1
ATOM 741 C CA . LEU A 1 102 ? -6.158 2.342 6.577 1.00 97.81 102 LEU A CA 1
ATOM 742 C C . LEU A 1 102 ? -5.791 3.170 5.346 1.00 97.81 102 LEU A C 1
ATOM 744 O O . LEU A 1 102 ? -6.539 3.186 4.371 1.00 97.81 102 LEU A O 1
ATOM 748 N N . SER A 1 103 ? -4.624 3.803 5.366 1.00 98.00 103 SER A N 1
ATOM 749 C CA . SER A 1 103 ? -4.025 4.485 4.219 1.00 98.00 103 SER A CA 1
ATOM 750 C C . SER A 1 103 ? -2.717 3.797 3.852 1.00 98.00 103 SER A C 1
ATOM 752 O O . SER A 1 103 ? -1.830 3.679 4.686 1.00 98.00 103 SER A O 1
ATOM 754 N N . ILE A 1 104 ? -2.555 3.423 2.590 1.00 98.06 104 ILE A N 1
ATOM 755 C CA . ILE A 1 104 ? -1.309 2.905 2.023 1.00 98.06 104 ILE A CA 1
ATOM 756 C C . ILE A 1 104 ? -0.847 3.888 0.955 1.00 98.06 104 ILE A C 1
ATOM 758 O O . ILE A 1 104 ? -1.629 4.274 0.087 1.00 98.06 104 ILE A O 1
ATOM 762 N N . LYS A 1 105 ? 0.412 4.315 1.013 1.00 97.12 105 LYS A N 1
ATOM 763 C CA . LYS A 1 105 ? 1.028 5.191 0.011 1.00 97.12 105 LYS A CA 1
ATOM 764 C C . LYS A 1 105 ? 2.314 4.550 -0.481 1.00 97.12 105 LYS A C 1
ATOM 766 O O . LYS A 1 105 ? 3.116 4.116 0.336 1.00 97.12 105 LYS A O 1
ATOM 771 N N . MET A 1 106 ? 2.511 4.505 -1.791 1.00 95.75 106 MET A N 1
ATOM 772 C CA . MET A 1 106 ? 3.772 4.094 -2.396 1.00 95.75 106 MET A CA 1
ATOM 773 C C . MET A 1 106 ? 4.477 5.289 -3.008 1.00 95.75 106 MET A C 1
ATOM 775 O O . MET A 1 106 ? 3.912 5.981 -3.858 1.00 95.75 106 MET A O 1
ATOM 779 N N . PHE A 1 107 ? 5.716 5.486 -2.576 1.00 93.88 107 PHE A N 1
ATOM 780 C CA . PHE A 1 107 ? 6.617 6.507 -3.072 1.00 93.88 107 PHE A CA 1
ATOM 781 C C . PHE A 1 107 ? 7.649 5.843 -3.989 1.00 93.88 107 PHE A C 1
ATOM 783 O O . PHE A 1 107 ? 8.392 4.967 -3.529 1.00 93.88 107 PHE A O 1
ATOM 790 N N . PRO A 1 108 ? 7.683 6.203 -5.279 1.00 88.50 108 PRO A N 1
ATOM 791 C CA . PRO A 1 108 ? 8.744 5.762 -6.176 1.00 88.50 108 PRO A CA 1
ATOM 792 C C . PRO A 1 108 ? 10.089 6.374 -5.754 1.00 88.50 108 PRO A C 1
ATOM 794 O O . PRO A 1 108 ? 10.140 7.538 -5.361 1.00 88.50 108 PRO A O 1
ATOM 797 N N . ASP A 1 109 ? 11.169 5.599 -5.868 1.00 77.88 109 ASP A N 1
ATOM 798 C CA . ASP A 1 109 ? 12.528 6.150 -5.808 1.00 77.88 109 ASP A CA 1
ATOM 799 C C . ASP A 1 109 ? 12.864 6.618 -7.227 1.00 77.88 109 ASP A C 1
ATOM 801 O O . ASP A 1 109 ? 13.006 5.784 -8.125 1.00 77.88 109 ASP A O 1
ATOM 805 N N . PHE A 1 110 ? 12.908 7.932 -7.443 1.00 60.12 110 PHE A N 1
ATOM 806 C CA . PHE A 1 110 ? 13.376 8.546 -8.688 1.00 60.12 110 PHE A CA 1
ATOM 807 C C . PHE A 1 110 ? 14.767 9.142 -8.494 1.00 60.12 110 PHE A C 1
ATOM 809 O O . PHE A 1 110 ? 14.986 9.775 -7.435 1.00 60.12 110 PHE A O 1
#

Radius of gyration: 13.17 Å; Cα contacts (8 Å, |Δi|>4): 186; chains: 1; bounding box: 29×26×37 Å

pLDDT: mean 93.97, std 5.11, range [60.12, 98.19]

Nearest PDB structures (foldseek):
  6ces-assembly1_C  TM=2.945E-01  e=2.335E-02  Homo sapiens
  4arz-assembly1_B  TM=4.124E-01  e=1.110E+00  Saccharomyces cerevisiae
  7t3b-assembly1_E  TM=3.163E-01  e=1.412E+00  Homo sapiens
  3i17-assembly1_A  TM=5.651E-01  e=3.287E+00  Homo sapiens
  8bo9-assembly2_B  TM=5.451E-01  e=6.382E+00  synthetic construct